Protein AF-A0A7S0JBN6-F1 (afdb_monomer)

Mean predicted aligned error: 12.55 Å

Radius of gyration: 24.57 Å; Cα contacts (8 Å, |Δi|>4): 119; chains: 1; bounding box: 72×29×63 Å

Sequence (147 aa):
VFFGFWGSCYNSYHDALPHAGYSVLRSWSTNIIGHQLLAAGGKQELPAPNPKAQIKSSLEGSAFYLRPAIERLVHPSFVYTSNVDCFFRRAGWEEQQLLEIHGNMQRWQCSLPCKESRASRAPVWTLPESRRFAVDEQTMRAPTRKP

Nearest PDB structures (foldseek):
  5y4h-assembly1_A  TM=6.039E-01  e=7.398E-02  Homo sapiens
  4y6q-assembly1_D  TM=6.290E-01  e=1.162E-01  Homo sapiens
  7bos-assembly1_A  TM=4.744E-01  e=7.891E-02  Homo sapiens
  5y5n-assembly1_A  TM=6.523E-01  e=3.957E-01  Homo sapiens
  4rmg-assembly1_A  TM=4.071E-01  e=1.711E-01  Homo sapiens

Secondary structure (DSSP, 8-state):
--HHHHHHHHHHHHHSPPPHHHHHHHHHHHHHHHHHHHHHS---PPPPPPTT------STTHHHHHHHHHHHH--S--EEE---S-HHHHTT--GGGEEETT--TTEE--SS--HHHHH-SS--EEPPTT-----BTTTTBPPSS--

Foldseek 3Di:
DFCLVLLVVLVVLLPDAQDCVLLVVVVVQVCVCVVVVPVVVDPDPPPDDDPPPPDDDDDPPVCVVCVVVVCVVDRSAADEDCAQSCNNVVSPPDPVRYDHPPHHSQKDADPDCDPCLVVDPHRIDGDDSPDHFAADPVVSHGDPDDD

Structure (mmCIF, N/CA/C/O backbone):
data_AF-A0A7S0JBN6-F1
#
_entry.id   AF-A0A7S0JBN6-F1
#
loop_
_atom_site.group_PDB
_atom_site.id
_atom_site.type_symbol
_atom_site.label_atom_id
_atom_site.label_alt_id
_atom_site.label_comp_id
_atom_site.label_asym_id
_atom_site.label_entity_id
_atom_site.label_seq_id
_atom_site.pdbx_PDB_ins_code
_atom_site.Cartn_x
_atom_site.Cartn_y
_atom_site.Cartn_z
_atom_site.occupancy
_atom_site.B_iso_or_equiv
_atom_site.auth_seq_id
_atom_site.auth_comp_id
_atom_site.auth_asym_id
_atom_site.auth_atom_id
_atom_site.pdbx_PDB_model_num
ATOM 1 N N . VAL A 1 1 ? -10.580 8.317 19.167 1.00 53.91 1 VAL A N 1
ATOM 2 C CA . VAL A 1 1 ? -10.043 8.210 17.789 1.00 53.91 1 VAL A CA 1
ATOM 3 C C . VAL A 1 1 ? -11.093 7.533 16.931 1.00 53.91 1 VAL A C 1
ATOM 5 O O . VAL A 1 1 ? -11.623 6.506 17.337 1.00 53.91 1 VAL A O 1
ATOM 8 N N . PHE A 1 2 ? -11.467 8.152 15.816 1.00 66.38 2 PHE A N 1
ATOM 9 C CA . PHE A 1 2 ? -12.500 7.650 14.917 1.00 66.38 2 PHE A CA 1
ATOM 10 C C . PHE A 1 2 ? -11.906 6.599 13.971 1.00 66.38 2 PHE A C 1
ATOM 12 O O . PHE A 1 2 ? -11.282 6.936 12.970 1.00 66.38 2 PHE A O 1
ATOM 19 N N . PHE A 1 3 ? -12.019 5.320 14.333 1.00 76.44 3 PHE A N 1
ATOM 20 C CA . PHE A 1 3 ? -11.348 4.237 13.604 1.00 76.44 3 PHE A CA 1
ATOM 21 C C . PHE A 1 3 ? -12.054 3.812 12.311 1.00 76.44 3 PHE A C 1
ATOM 23 O O . PHE A 1 3 ? -11.402 3.229 11.450 1.00 76.44 3 PHE A O 1
ATOM 30 N N . GLY A 1 4 ? -13.350 4.103 12.145 1.00 87.81 4 GLY A N 1
ATOM 31 C CA . GLY A 1 4 ? -14.078 3.681 10.945 1.00 87.81 4 GLY A CA 1
ATOM 32 C C . GLY A 1 4 ? -13.644 4.433 9.684 1.00 87.81 4 GLY A C 1
ATOM 33 O O . GLY A 1 4 ? -13.508 3.801 8.646 1.00 87.81 4 GLY A O 1
ATOM 34 N N . PHE A 1 5 ? -13.274 5.717 9.784 1.00 88.19 5 PHE A N 1
ATOM 35 C CA . PHE A 1 5 ? -12.613 6.433 8.681 1.00 88.19 5 PHE A CA 1
ATOM 36 C C . PHE A 1 5 ? -11.352 5.708 8.194 1.00 88.19 5 PHE A C 1
ATOM 38 O O . PHE A 1 5 ? -11.254 5.361 7.023 1.00 88.19 5 PHE A O 1
ATOM 45 N N . TRP A 1 6 ? -10.417 5.404 9.099 1.00 88.81 6 TRP A N 1
ATOM 46 C CA . TRP A 1 6 ? -9.169 4.726 8.737 1.00 88.81 6 TRP A CA 1
ATOM 47 C C . TRP A 1 6 ? -9.399 3.308 8.210 1.00 88.81 6 TRP A C 1
ATOM 49 O O . TRP A 1 6 ? -8.729 2.888 7.270 1.00 88.81 6 TRP A O 1
ATOM 59 N N . GLY A 1 7 ? -10.360 2.581 8.789 1.00 91.62 7 GLY A N 1
ATOM 60 C CA . GLY A 1 7 ? -10.759 1.261 8.307 1.00 91.62 7 GLY A CA 1
ATOM 61 C C . GLY A 1 7 ? -11.367 1.303 6.903 1.00 91.62 7 GLY A C 1
ATOM 62 O O . GLY A 1 7 ? -11.038 0.457 6.077 1.00 91.62 7 GLY A O 1
ATOM 63 N N . SER A 1 8 ? -12.192 2.314 6.615 1.00 92.31 8 SER A N 1
ATOM 64 C CA . SER A 1 8 ? -12.774 2.540 5.290 1.00 92.31 8 SER A CA 1
ATOM 65 C C . SER A 1 8 ? -11.686 2.874 4.274 1.00 92.31 8 SER A C 1
ATOM 67 O O . SER A 1 8 ? -11.583 2.181 3.267 1.00 92.31 8 SER A O 1
ATOM 69 N N . CYS A 1 9 ? -10.792 3.823 4.583 1.00 92.38 9 CYS A N 1
ATOM 70 C CA . CYS A 1 9 ? -9.647 4.125 3.724 1.00 92.38 9 CYS A CA 1
ATOM 71 C C . CYS A 1 9 ? -8.810 2.873 3.448 1.00 92.38 9 CYS A C 1
ATOM 73 O O . CYS A 1 9 ? -8.465 2.617 2.299 1.00 92.38 9 CYS A O 1
ATOM 75 N N . TYR A 1 10 ? -8.502 2.073 4.475 1.00 93.75 10 TYR A N 1
ATOM 76 C CA . TYR A 1 10 ? -7.749 0.835 4.288 1.00 93.75 10 TYR A CA 1
ATOM 77 C C . TYR A 1 10 ? -8.427 -0.088 3.278 1.00 93.75 10 TYR A C 1
ATOM 79 O O . TYR A 1 10 ? -7.775 -0.505 2.324 1.00 93.75 10 TYR A O 1
ATOM 87 N N . ASN A 1 11 ? -9.719 -0.371 3.462 1.00 94.19 11 ASN A N 1
ATOM 88 C CA . ASN A 1 11 ? -10.467 -1.235 2.555 1.00 94.19 11 ASN A CA 1
ATOM 89 C C . ASN A 1 11 ? -10.469 -0.654 1.127 1.00 94.19 11 ASN A C 1
ATOM 91 O O . ASN A 1 11 ? -10.104 -1.355 0.190 1.00 94.19 11 ASN A O 1
ATOM 95 N N . SER A 1 12 ? -10.763 0.642 0.959 1.00 94.12 12 SER A N 1
ATOM 96 C CA . SER A 1 12 ? -10.814 1.283 -0.363 1.00 94.12 12 SER A CA 1
ATOM 97 C C . SER A 1 12 ? -9.477 1.243 -1.107 1.00 94.12 12 SER A C 1
ATOM 99 O O . SER A 1 12 ? -9.448 0.892 -2.283 1.00 94.12 12 SER A O 1
ATOM 101 N N . TYR A 1 13 ? -8.358 1.569 -0.449 1.00 94.81 13 TYR A N 1
ATOM 102 C CA . TYR A 1 13 ? -7.032 1.492 -1.079 1.00 94.81 13 TYR A CA 1
ATOM 103 C C . TYR A 1 13 ? -6.603 0.048 -1.353 1.00 94.81 13 TYR A C 1
ATOM 105 O O . TYR A 1 13 ? -5.936 -0.218 -2.353 1.00 94.81 13 TYR A O 1
ATOM 113 N N . HIS A 1 14 ? -6.981 -0.882 -0.474 1.00 93.81 14 HIS A N 1
ATOM 114 C CA . HIS A 1 14 ? -6.693 -2.297 -0.657 1.00 93.81 14 HIS A CA 1
ATOM 115 C C . HIS A 1 14 ? -7.403 -2.855 -1.900 1.00 93.81 14 HIS A C 1
ATOM 117 O O . HIS A 1 14 ? -6.780 -3.563 -2.690 1.00 93.81 14 HIS A O 1
ATOM 123 N N . ASP A 1 15 ? -8.676 -2.507 -2.096 1.00 93.94 15 ASP A N 1
ATOM 124 C CA . ASP A 1 15 ? -9.495 -3.024 -3.196 1.00 93.94 15 ASP A CA 1
ATOM 125 C C . ASP A 1 15 ? -9.260 -2.270 -4.520 1.00 93.94 15 ASP A C 1
ATOM 127 O O . ASP A 1 15 ? -9.457 -2.822 -5.605 1.00 93.94 15 ASP A O 1
ATOM 131 N N . ALA A 1 16 ? -8.787 -1.022 -4.461 1.00 95.50 16 ALA A N 1
ATOM 132 C CA . ALA A 1 16 ? -8.439 -0.249 -5.648 1.00 95.50 16 ALA A CA 1
ATOM 133 C C . ALA A 1 16 ? -7.317 -0.926 -6.452 1.00 95.50 16 ALA A C 1
ATOM 135 O O . ALA A 1 16 ? -6.402 -1.518 -5.886 1.00 95.50 16 ALA A O 1
ATOM 136 N N . LEU A 1 17 ? -7.353 -0.834 -7.781 1.00 94.38 17 LEU A N 1
ATOM 137 C CA . LEU A 1 17 ? -6.316 -1.397 -8.650 1.00 94.38 17 LEU A CA 1
ATOM 138 C C . LEU A 1 17 ? -5.262 -0.334 -9.002 1.00 94.38 17 LEU A C 1
ATOM 140 O O . LEU A 1 17 ? -5.638 0.790 -9.347 1.00 94.38 17 LEU A O 1
ATOM 144 N N . PRO A 1 18 ? -3.958 -0.671 -8.989 1.00 94.81 18 PRO A N 1
ATOM 145 C CA . PRO A 1 18 ? -2.932 0.196 -9.548 1.00 94.81 18 PRO A CA 1
ATOM 146 C C . PRO A 1 18 ? -3.231 0.472 -11.018 1.00 94.81 18 PRO A C 1
ATOM 148 O O . PRO A 1 18 ? -3.427 -0.456 -11.805 1.00 94.81 18 PRO A O 1
ATOM 151 N N . HIS A 1 19 ? -3.243 1.743 -11.414 1.00 95.56 19 HIS A N 1
ATOM 152 C CA . HIS A 1 19 ? -3.339 2.070 -12.833 1.00 95.56 19 HIS A CA 1
ATOM 153 C C . HIS A 1 19 ? -2.050 1.658 -13.566 1.00 95.56 19 HIS A C 1
ATOM 155 O O . HIS A 1 19 ? -0.980 1.517 -12.969 1.00 95.56 19 HIS A O 1
ATOM 161 N N . ALA A 1 20 ? -2.126 1.525 -14.892 1.00 96.25 20 ALA A N 1
ATOM 162 C CA . ALA A 1 20 ? -1.028 1.008 -15.715 1.00 96.25 20 ALA A CA 1
ATOM 163 C C . ALA A 1 20 ? 0.298 1.786 -15.582 1.00 96.25 20 ALA A C 1
ATOM 165 O O . ALA A 1 20 ? 1.365 1.237 -15.843 1.00 96.25 20 ALA A O 1
ATOM 166 N N . GLY A 1 21 ? 0.250 3.047 -15.138 1.00 96.19 21 GLY A N 1
ATOM 167 C CA . GLY A 1 21 ? 1.425 3.906 -14.973 1.00 96.19 21 GLY A CA 1
ATOM 168 C C . GLY A 1 21 ? 2.484 3.309 -14.043 1.00 96.19 21 GLY A C 1
ATOM 169 O O . GLY A 1 21 ? 3.665 3.363 -14.372 1.00 96.19 21 GLY A O 1
ATOM 170 N N . TYR A 1 22 ? 2.088 2.651 -12.948 1.00 95.62 22 TYR A N 1
ATOM 171 C CA . TYR A 1 22 ? 3.042 2.006 -12.032 1.00 95.62 22 TYR A CA 1
ATOM 172 C C . TYR A 1 22 ? 3.834 0.878 -12.716 1.00 95.62 22 TYR A C 1
ATOM 174 O O . TYR A 1 22 ? 5.042 0.741 -12.501 1.00 95.62 22 TYR A O 1
ATOM 182 N N . SER A 1 23 ? 3.171 0.095 -13.574 1.00 92.50 23 SER A N 1
ATOM 183 C CA . SER A 1 23 ? 3.794 -0.977 -14.361 1.00 92.50 23 SER A CA 1
ATOM 184 C C . SER A 1 23 ? 4.625 -0.435 -15.524 1.00 92.50 23 SER A C 1
ATOM 186 O O . SER A 1 23 ? 5.694 -0.970 -15.807 1.00 92.50 23 SER A O 1
ATOM 188 N N . VAL A 1 24 ? 4.179 0.648 -16.167 1.00 93.25 24 VAL A N 1
ATOM 189 C CA . VAL A 1 24 ? 4.941 1.339 -17.219 1.00 93.25 24 VAL A CA 1
ATOM 190 C C . VAL A 1 24 ? 6.261 1.869 -16.662 1.00 93.25 24 VAL A C 1
ATOM 192 O O . VAL A 1 24 ? 7.310 1.584 -17.233 1.00 93.25 24 VAL A O 1
ATOM 195 N N . LEU A 1 25 ? 6.241 2.542 -15.506 1.00 91.88 25 LEU A N 1
ATOM 196 C CA . LEU A 1 25 ? 7.461 3.016 -14.843 1.00 91.88 25 LEU A CA 1
ATOM 197 C C . LEU A 1 25 ? 8.412 1.861 -14.500 1.00 91.88 25 LEU A C 1
ATOM 199 O O . LEU A 1 25 ? 9.624 1.983 -14.672 1.00 91.88 25 LEU A O 1
ATOM 203 N N . ARG A 1 26 ? 7.874 0.715 -14.063 1.00 88.50 26 ARG A N 1
ATOM 204 C CA . ARG A 1 26 ? 8.675 -0.488 -13.795 1.00 88.50 26 ARG A CA 1
ATOM 205 C C . ARG A 1 26 ? 9.302 -1.056 -15.071 1.00 88.50 26 ARG A C 1
ATOM 207 O O . ARG A 1 26 ? 10.467 -1.451 -15.077 1.00 88.50 26 ARG A O 1
ATOM 214 N N . SER A 1 27 ? 8.551 -1.081 -16.168 1.00 87.19 27 SER A N 1
ATOM 215 C CA . SER A 1 27 ? 9.071 -1.510 -17.467 1.00 87.19 27 SER A CA 1
ATOM 216 C C . SER A 1 27 ? 10.186 -0.581 -17.949 1.00 87.19 27 SER A C 1
ATOM 218 O O . SER A 1 27 ? 11.242 -1.051 -18.360 1.00 87.19 27 SER A O 1
ATOM 220 N N . TRP A 1 28 ? 10.012 0.735 -17.827 1.00 86.69 28 TRP A N 1
ATOM 221 C CA . TRP A 1 28 ? 11.059 1.696 -18.180 1.00 86.69 28 TRP A CA 1
ATOM 222 C C . TRP A 1 28 ? 12.316 1.506 -17.332 1.00 86.69 28 TRP A C 1
ATOM 224 O O . TRP A 1 28 ? 13.408 1.438 -17.885 1.00 86.69 28 TRP A O 1
ATOM 234 N N . SER A 1 29 ? 12.158 1.329 -16.019 1.00 83.44 29 SER A N 1
ATOM 235 C CA . SER A 1 29 ? 13.250 1.017 -15.093 1.00 83.44 29 SER A CA 1
ATOM 236 C C . SER A 1 29 ? 14.084 -0.187 -15.546 1.00 83.44 29 SER A C 1
ATOM 238 O O . SER A 1 29 ? 15.298 -0.082 -15.714 1.00 83.44 29 SER A O 1
ATOM 240 N N . THR A 1 30 ? 13.432 -1.319 -15.810 1.00 76.00 30 THR A N 1
ATOM 241 C CA . THR A 1 30 ? 14.116 -2.553 -16.238 1.00 76.00 30 THR A CA 1
ATOM 242 C C . THR A 1 30 ? 14.778 -2.409 -17.612 1.00 76.00 30 THR A C 1
ATOM 244 O O . THR A 1 30 ? 15.889 -2.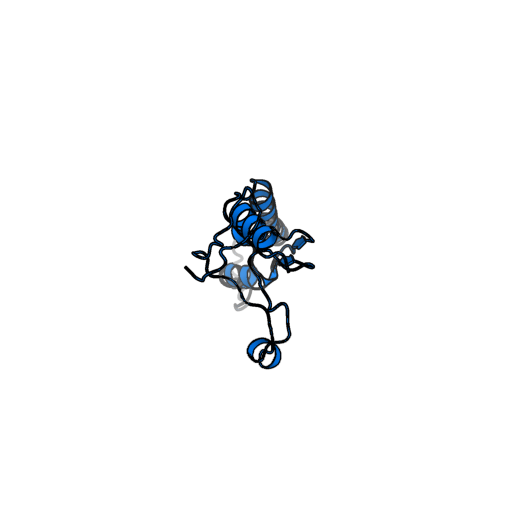895 -17.823 1.00 76.00 30 THR A O 1
ATOM 247 N N . ASN A 1 31 ? 14.159 -1.663 -18.528 1.00 73.62 31 ASN A N 1
ATOM 248 C CA . ASN A 1 31 ? 14.702 -1.420 -19.864 1.00 73.62 31 ASN A CA 1
ATOM 249 C C . ASN A 1 31 ? 15.901 -0.454 -19.882 1.00 73.62 31 ASN A C 1
ATOM 251 O O . ASN A 1 31 ? 16.727 -0.550 -20.792 1.00 73.62 31 ASN A O 1
ATOM 255 N N . ILE A 1 32 ? 16.058 0.431 -18.886 1.00 67.50 32 ILE A N 1
ATOM 256 C CA . ILE A 1 32 ? 17.264 1.271 -18.748 1.00 67.50 32 ILE A CA 1
ATOM 257 C C . ILE A 1 32 ? 18.518 0.393 -18.624 1.00 67.50 32 ILE A C 1
ATOM 259 O O . ILE A 1 32 ? 19.522 0.693 -19.270 1.00 67.50 32 ILE A O 1
ATOM 263 N N . ILE A 1 33 ? 18.452 -0.729 -17.891 1.00 59.16 33 ILE A N 1
ATOM 264 C CA . ILE A 1 33 ? 19.557 -1.704 -17.833 1.00 59.16 33 ILE A CA 1
ATOM 265 C C . ILE A 1 33 ? 19.819 -2.285 -19.217 1.00 59.16 33 ILE A C 1
ATOM 267 O O . ILE A 1 33 ? 20.968 -2.346 -19.645 1.00 59.16 33 ILE A O 1
ATOM 271 N N . GLY A 1 34 ? 18.765 -2.686 -19.932 1.00 53.88 34 GLY A N 1
ATOM 272 C CA . GLY A 1 34 ? 18.881 -3.208 -21.292 1.00 53.88 34 GLY A CA 1
ATOM 273 C C . GLY A 1 34 ? 19.665 -2.256 -22.194 1.00 53.88 34 GLY A C 1
ATOM 274 O O . GLY A 1 34 ? 20.644 -2.664 -22.812 1.00 53.88 34 GLY A O 1
ATOM 275 N N . HIS A 1 35 ? 19.308 -0.970 -22.199 1.00 53.06 35 HIS A N 1
ATOM 276 C CA . HIS A 1 35 ? 19.987 0.041 -23.008 1.00 53.06 35 HIS A CA 1
ATOM 277 C C . HIS A 1 35 ? 21.406 0.373 -22.527 1.00 53.06 35 HIS A C 1
ATOM 279 O O . HIS A 1 35 ? 22.290 0.520 -23.366 1.00 53.06 35 HIS A O 1
ATOM 285 N N . GLN A 1 36 ? 21.664 0.458 -21.217 1.00 56.78 36 GLN A N 1
ATOM 286 C CA . GLN A 1 36 ? 23.009 0.735 -20.694 1.00 56.78 36 GLN A CA 1
ATOM 287 C C . GLN A 1 36 ? 23.966 -0.452 -20.875 1.00 56.78 36 GLN A C 1
ATOM 289 O O . GLN A 1 36 ? 25.121 -0.246 -21.238 1.00 56.78 36 GLN A O 1
ATOM 294 N N . LEU A 1 37 ? 23.498 -1.694 -20.707 1.00 51.25 37 LEU A N 1
ATOM 295 C CA . LEU A 1 37 ? 24.293 -2.898 -20.972 1.00 51.25 37 LEU A CA 1
ATOM 296 C C . LEU A 1 37 ? 24.535 -3.113 -22.470 1.00 51.25 37 LEU A C 1
ATOM 298 O O . LEU A 1 37 ? 25.626 -3.530 -22.844 1.00 51.25 37 LEU A O 1
ATOM 302 N N . LEU A 1 38 ? 23.559 -2.809 -23.334 1.00 49.78 38 LEU A N 1
ATOM 303 C CA . LEU A 1 38 ? 23.754 -2.817 -24.791 1.00 49.78 38 LEU A CA 1
ATOM 304 C C . LEU A 1 38 ? 24.678 -1.682 -25.259 1.00 49.78 38 LEU A C 1
ATOM 306 O O . LEU A 1 38 ? 25.404 -1.856 -26.230 1.00 49.78 38 LEU A O 1
ATOM 310 N N . ALA A 1 39 ? 24.675 -0.530 -24.583 1.00 52.25 39 ALA A N 1
ATOM 311 C CA . ALA A 1 39 ? 25.599 0.565 -24.873 1.00 52.25 39 ALA A CA 1
ATOM 312 C C . ALA A 1 39 ? 27.028 0.277 -24.374 1.00 52.25 39 ALA A C 1
ATOM 314 O O . ALA A 1 39 ? 27.990 0.651 -25.040 1.00 52.25 39 ALA A O 1
ATOM 315 N N . ALA A 1 40 ? 27.174 -0.406 -23.232 1.00 54.69 40 ALA A N 1
ATOM 316 C CA . ALA A 1 40 ? 28.466 -0.840 -22.695 1.00 54.69 40 ALA A CA 1
ATOM 317 C C . ALA A 1 40 ? 29.047 -2.051 -23.451 1.00 54.69 40 ALA A C 1
ATOM 319 O O . ALA A 1 40 ? 30.261 -2.162 -23.602 1.00 54.69 40 ALA A O 1
ATOM 320 N N . GLY A 1 41 ? 28.192 -2.938 -23.967 1.00 49.22 41 GLY A N 1
ATOM 321 C CA . GLY A 1 41 ? 28.542 -3.994 -24.914 1.00 49.22 41 GLY A CA 1
ATOM 322 C C . GLY A 1 41 ? 28.475 -3.476 -26.346 1.00 49.22 41 GLY A C 1
ATOM 323 O O . GLY A 1 41 ? 27.577 -3.852 -27.096 1.00 49.22 41 GLY A O 1
ATOM 324 N N . GLY A 1 42 ? 29.389 -2.574 -26.714 1.00 40.47 42 GLY A N 1
ATOM 325 C CA . GLY A 1 42 ? 29.472 -2.039 -28.073 1.00 40.47 42 GLY A CA 1
ATOM 326 C C . GLY A 1 42 ? 29.476 -3.149 -29.132 1.00 40.47 42 GLY A C 1
ATOM 327 O O . GLY A 1 42 ? 29.925 -4.264 -28.875 1.00 40.47 42 GLY A O 1
ATOM 328 N N . LYS A 1 43 ? 28.975 -2.832 -30.333 1.00 45.09 43 LYS A N 1
ATOM 329 C CA . LYS A 1 43 ? 29.040 -3.683 -31.532 1.00 45.09 43 LYS A CA 1
ATOM 330 C C . LYS A 1 43 ? 30.499 -4.060 -31.846 1.00 45.09 43 LYS A C 1
ATOM 332 O O . LYS A 1 43 ? 31.125 -3.430 -32.689 1.00 45.09 43 LYS A O 1
ATOM 337 N N . GLN A 1 44 ? 31.064 -5.054 -31.174 1.00 46.66 44 GLN A N 1
ATOM 338 C CA . GLN A 1 44 ? 32.269 -5.716 -31.645 1.00 46.66 44 GLN A CA 1
ATOM 339 C C . GLN A 1 44 ? 31.817 -6.822 -32.590 1.00 46.66 44 GLN A C 1
ATOM 341 O O . GLN A 1 44 ? 31.366 -7.883 -32.162 1.00 46.66 44 GLN A O 1
ATOM 346 N N . GLU A 1 45 ? 31.930 -6.565 -33.894 1.00 41.06 45 GLU A N 1
ATOM 347 C CA . GLU A 1 45 ? 32.209 -7.658 -34.821 1.00 41.06 45 GLU A CA 1
ATOM 348 C C . GLU A 1 45 ? 33.441 -8.383 -34.279 1.00 41.06 45 GLU A C 1
ATOM 350 O O . GLU A 1 45 ? 34.497 -7.774 -34.096 1.00 41.06 45 GLU A O 1
ATOM 355 N N . LEU A 1 46 ? 33.277 -9.662 -33.941 1.00 42.12 46 LEU A N 1
ATOM 356 C CA . LEU A 1 46 ? 34.376 -10.523 -33.523 1.00 42.12 46 LEU A CA 1
ATOM 357 C C . LEU A 1 46 ? 35.464 -10.451 -34.609 1.00 42.12 46 LEU A C 1
ATOM 359 O O . LEU A 1 46 ? 35.189 -10.851 -35.744 1.00 42.12 46 LEU A O 1
ATOM 363 N N . PRO A 1 47 ? 36.680 -9.949 -34.321 1.00 38.91 47 PRO A N 1
ATOM 364 C CA . PRO A 1 47 ? 37.755 -10.030 -35.293 1.00 38.91 47 PRO A CA 1
ATOM 365 C C . PRO A 1 47 ? 38.047 -11.510 -35.558 1.00 38.91 47 PRO A C 1
ATOM 367 O O . PRO A 1 47 ? 38.039 -12.327 -34.632 1.00 38.91 47 PRO A O 1
ATOM 370 N N . ALA A 1 48 ? 38.280 -11.860 -36.827 1.00 39.78 48 ALA A N 1
ATOM 371 C CA . ALA A 1 48 ? 38.622 -13.223 -37.222 1.00 39.78 48 ALA A CA 1
ATOM 372 C C . ALA A 1 48 ? 39.742 -13.774 -36.313 1.00 39.78 48 ALA A C 1
ATOM 374 O O . ALA A 1 48 ? 40.694 -13.044 -36.013 1.00 39.78 48 ALA A O 1
ATOM 375 N N . PRO A 1 49 ? 39.636 -15.031 -35.843 1.00 37.97 49 PRO A N 1
ATOM 376 C CA . PRO A 1 49 ? 40.513 -15.551 -3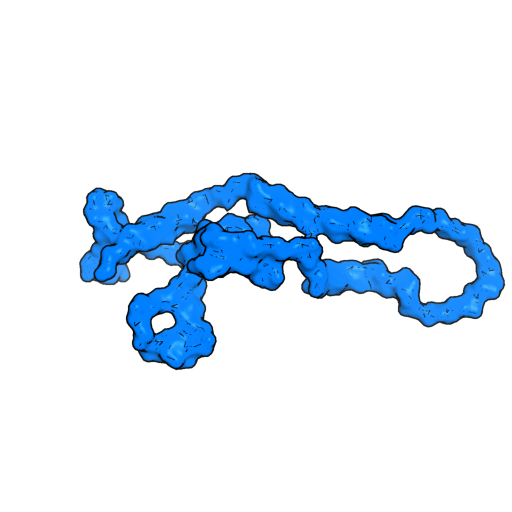4.804 1.00 37.97 49 PRO A CA 1
ATOM 377 C C . PRO A 1 49 ? 41.976 -15.492 -35.255 1.00 37.97 49 PRO A C 1
ATOM 379 O O . PRO A 1 49 ? 42.371 -16.145 -36.219 1.00 37.97 49 PRO A O 1
ATOM 382 N N . ASN A 1 50 ? 42.785 -14.699 -34.548 1.00 41.69 50 ASN A N 1
ATOM 383 C CA . ASN A 1 50 ? 44.226 -14.625 -34.764 1.00 41.69 50 ASN A CA 1
ATOM 384 C C . ASN A 1 50 ? 44.882 -15.890 -34.171 1.00 41.69 50 ASN A C 1
ATOM 386 O O . ASN A 1 50 ? 44.834 -16.065 -32.950 1.00 41.69 50 ASN A O 1
ATOM 390 N N . PRO A 1 51 ? 45.534 -16.755 -34.973 1.00 40.31 51 PRO A N 1
ATOM 391 C CA . PRO A 1 51 ? 46.047 -18.048 -34.505 1.00 40.31 51 PRO A CA 1
ATOM 392 C C . PRO A 1 51 ? 47.157 -17.978 -33.443 1.00 40.31 51 PRO A C 1
ATOM 394 O O . PRO A 1 51 ? 47.608 -19.022 -32.977 1.00 40.31 51 PRO A O 1
ATOM 397 N N . LYS A 1 52 ? 47.651 -16.783 -33.083 1.00 39.28 52 LYS A N 1
ATOM 398 C CA . LYS A 1 52 ? 48.829 -16.619 -32.212 1.00 39.28 52 LYS A CA 1
ATOM 399 C C . LYS A 1 52 ? 48.596 -15.856 -30.903 1.00 39.28 52 LYS A C 1
ATOM 401 O O . LYS A 1 52 ? 49.558 -15.623 -30.177 1.00 39.28 52 LYS A O 1
ATOM 406 N N . ALA A 1 53 ? 47.360 -15.517 -30.541 1.00 42.44 53 ALA A N 1
ATOM 407 C CA . ALA A 1 53 ? 47.076 -14.876 -29.253 1.00 42.44 53 ALA A CA 1
ATOM 408 C C . ALA A 1 53 ? 46.775 -15.918 -28.157 1.00 42.44 53 ALA A C 1
ATOM 410 O O . 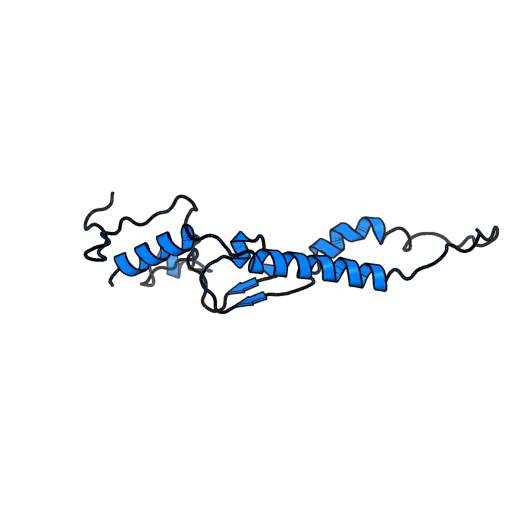ALA A 1 53 ? 45.630 -16.137 -27.775 1.00 42.44 53 ALA A O 1
ATOM 411 N N . GLN A 1 54 ? 47.815 -16.573 -27.637 1.00 46.06 54 GLN A N 1
ATOM 412 C CA . GLN A 1 54 ? 47.735 -17.270 -26.351 1.00 46.06 54 GLN A CA 1
ATOM 413 C C . GLN A 1 54 ? 47.974 -16.262 -25.222 1.00 46.06 54 GLN A C 1
ATOM 415 O O . GLN A 1 54 ? 49.101 -16.078 -24.769 1.00 46.06 54 GLN A O 1
ATOM 420 N N . ILE A 1 55 ? 46.910 -15.613 -24.750 1.00 42.75 55 ILE A N 1
ATOM 421 C CA . ILE A 1 55 ? 46.897 -14.966 -23.434 1.00 42.75 55 ILE A CA 1
ATOM 422 C C . ILE A 1 55 ? 45.727 -15.555 -22.650 1.00 42.75 55 ILE A C 1
ATOM 424 O O . ILE A 1 55 ? 44.589 -15.596 -23.110 1.00 42.75 55 ILE A O 1
ATOM 428 N N . LYS A 1 56 ? 46.072 -16.116 -21.490 1.00 38.09 56 LYS A N 1
ATOM 429 C CA . LYS A 1 56 ? 45.216 -16.910 -20.610 1.00 38.09 56 LYS A CA 1
ATOM 430 C C . LYS A 1 56 ? 43.994 -16.112 -20.136 1.00 38.09 56 LYS A C 1
ATOM 432 O O . LYS A 1 56 ? 44.139 -15.006 -19.627 1.00 38.09 56 LYS A O 1
ATOM 437 N N . SER A 1 57 ? 42.830 -16.753 -20.270 1.00 49.06 57 SER A N 1
ATOM 438 C CA . SER A 1 57 ? 41.612 -16.667 -19.443 1.00 49.06 57 SER A CA 1
ATOM 439 C C . SER A 1 57 ? 41.720 -15.763 -18.202 1.00 49.06 57 SER A C 1
ATOM 441 O O . SER A 1 57 ? 42.615 -15.960 -17.384 1.00 49.06 57 SER A O 1
ATOM 443 N N . SER A 1 58 ? 40.766 -14.877 -17.895 1.00 45.38 58 SER A N 1
ATOM 444 C CA . SER A 1 58 ? 39.523 -15.347 -17.254 1.00 45.38 58 SER A CA 1
ATOM 445 C C . SER A 1 58 ? 38.477 -14.240 -16.962 1.00 45.38 58 SER A C 1
ATOM 447 O O . SE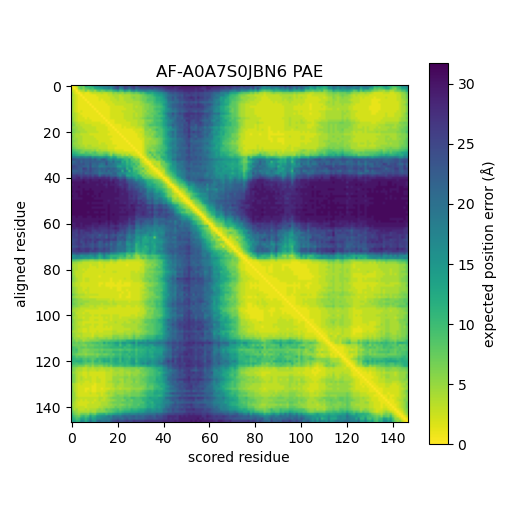R A 1 58 ? 37.719 -14.371 -16.002 1.00 45.38 58 SER A O 1
ATOM 449 N N . LEU A 1 59 ? 38.393 -13.144 -17.723 1.00 44.62 59 LEU A N 1
ATOM 450 C CA . LEU A 1 59 ? 37.421 -12.067 -17.412 1.00 44.62 59 LEU A CA 1
ATOM 451 C C . LEU A 1 59 ? 36.434 -11.724 -18.531 1.00 44.62 59 LEU A C 1
ATOM 453 O O . LEU A 1 59 ? 35.383 -11.162 -18.250 1.00 44.62 59 LEU A O 1
ATOM 457 N N . GLU A 1 60 ? 36.687 -12.140 -19.768 1.00 44.47 60 GLU A N 1
ATOM 458 C CA . GLU A 1 60 ? 35.781 -11.829 -20.886 1.00 44.47 60 GLU A CA 1
ATOM 459 C C . GLU A 1 60 ? 34.560 -12.768 -20.948 1.00 44.47 60 GLU A C 1
ATOM 461 O O . GLU A 1 60 ? 33.518 -12.407 -21.484 1.00 44.47 60 GLU A O 1
ATOM 466 N N . GLY A 1 61 ? 34.637 -13.944 -20.313 1.00 42.19 61 GLY A N 1
ATOM 467 C CA . GLY A 1 61 ? 33.518 -14.890 -20.205 1.00 42.19 61 GLY A CA 1
ATOM 468 C C . GLY A 1 61 ? 32.627 -14.703 -18.972 1.00 42.19 61 GLY A C 1
ATOM 469 O O . GLY A 1 61 ? 31.571 -15.326 -18.887 1.00 42.19 61 GLY A O 1
ATOM 470 N N . SER A 1 62 ? 33.022 -13.873 -17.998 1.00 44.16 62 SER A N 1
ATOM 471 C CA . SER A 1 62 ? 32.281 -13.740 -16.736 1.00 44.16 62 SER A CA 1
ATOM 472 C C . SER A 1 62 ? 31.082 -12.800 -16.852 1.00 44.16 62 SER A 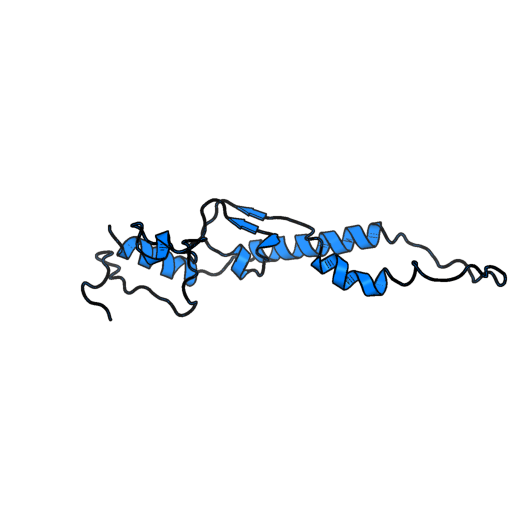C 1
ATOM 474 O O . SER A 1 62 ? 30.102 -13.003 -16.147 1.00 44.16 62 SER A O 1
ATOM 476 N N . ALA A 1 63 ? 31.092 -11.832 -17.774 1.00 45.75 63 ALA A N 1
ATOM 477 C CA . ALA A 1 63 ? 29.998 -10.871 -17.941 1.00 45.75 63 ALA A CA 1
ATOM 478 C C . ALA A 1 63 ? 28.646 -11.542 -18.254 1.00 45.75 63 ALA A C 1
ATOM 480 O O . ALA A 1 63 ? 27.606 -11.075 -17.796 1.00 45.75 63 ALA A O 1
ATOM 481 N N . PHE A 1 64 ? 28.654 -12.670 -18.973 1.00 47.56 64 PHE A N 1
ATOM 482 C CA . PHE A 1 64 ? 27.446 -13.440 -19.282 1.00 47.56 64 P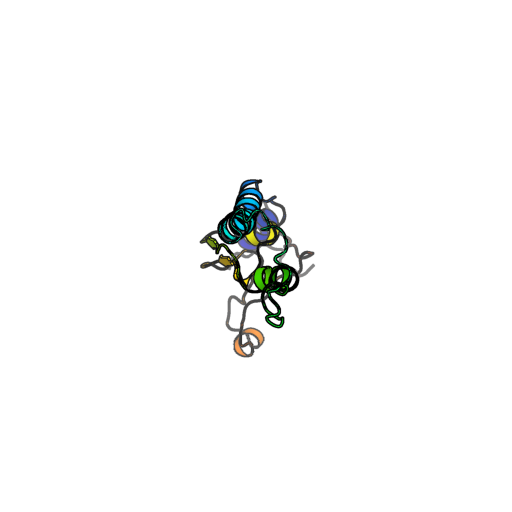HE A CA 1
ATOM 483 C C . PHE A 1 64 ? 26.853 -14.127 -18.038 1.00 47.56 64 PHE A C 1
ATOM 485 O O . PHE A 1 64 ? 25.647 -14.059 -17.813 1.00 47.56 64 PHE A O 1
ATOM 492 N N . TYR A 1 65 ? 27.701 -14.724 -17.193 1.00 44.66 65 TYR A N 1
ATOM 493 C CA . TYR A 1 65 ? 27.285 -15.396 -15.952 1.00 44.66 65 TYR A CA 1
ATOM 494 C C . TYR A 1 65 ? 27.055 -14.430 -14.781 1.00 44.66 65 TYR A C 1
ATOM 496 O O . TYR A 1 65 ? 26.302 -14.742 -13.862 1.00 44.66 65 TYR A O 1
ATOM 504 N N . LEU A 1 66 ? 27.683 -13.252 -14.810 1.00 45.94 66 LEU A N 1
ATOM 505 C CA . LEU A 1 66 ? 27.512 -12.195 -13.815 1.00 45.94 66 LEU A CA 1
ATOM 506 C C . LEU A 1 66 ? 26.297 -11.315 -14.104 1.00 45.94 66 LEU A C 1
ATOM 508 O O . LEU A 1 66 ? 25.829 -10.646 -13.192 1.00 45.94 66 LEU A O 1
ATOM 512 N N . ARG A 1 67 ? 25.749 -11.326 -15.325 1.00 51.69 67 ARG A N 1
ATOM 513 C CA . ARG A 1 67 ? 24.585 -10.511 -15.708 1.00 51.69 67 ARG A CA 1
ATOM 514 C C . ARG A 1 67 ? 23.387 -10.682 -14.757 1.00 51.69 67 ARG A C 1
ATOM 516 O O . ARG A 1 67 ? 22.944 -9.673 -14.215 1.00 51.69 67 ARG A O 1
ATOM 523 N N . PRO A 1 68 ? 22.951 -11.914 -14.417 1.00 50.91 68 PRO A N 1
ATOM 524 C CA . PRO A 1 68 ? 21.861 -12.117 -13.460 1.00 50.91 68 PRO A CA 1
ATOM 525 C C . PRO A 1 68 ? 22.235 -11.712 -12.025 1.00 50.91 68 PRO A C 1
ATOM 527 O O . PRO A 1 68 ? 21.359 -11.432 -11.212 1.00 50.91 68 PRO A O 1
ATOM 530 N N . ALA A 1 69 ? 23.528 -11.715 -11.684 1.00 48.81 69 ALA A N 1
ATOM 531 C CA . ALA A 1 69 ? 24.021 -11.334 -10.362 1.00 48.81 69 ALA A CA 1
ATOM 532 C C . ALA A 1 69 ? 24.143 -9.806 -10.211 1.00 48.81 69 ALA A C 1
ATOM 534 O O . ALA A 1 69 ? 23.787 -9.272 -9.167 1.00 48.81 69 ALA A O 1
ATOM 535 N N . ILE A 1 70 ? 24.581 -9.096 -11.255 1.00 49.47 70 ILE A N 1
ATOM 536 C CA . ILE A 1 70 ? 24.682 -7.629 -11.302 1.00 49.47 70 ILE A CA 1
ATOM 537 C C . ILE A 1 70 ? 23.286 -6.997 -11.381 1.00 49.47 70 ILE A C 1
ATOM 539 O O . ILE A 1 70 ? 23.028 -6.030 -10.671 1.00 49.47 70 ILE A O 1
ATOM 543 N N . GLU A 1 71 ? 22.359 -7.583 -12.147 1.00 51.22 71 GLU A N 1
ATOM 544 C CA . GLU A 1 71 ? 20.944 -7.167 -12.180 1.00 51.22 71 GLU A CA 1
ATOM 545 C C . GLU A 1 71 ? 20.261 -7.267 -10.805 1.00 51.22 71 GLU A C 1
ATOM 547 O O . GLU A 1 71 ? 19.372 -6.476 -10.501 1.00 51.22 71 GLU A O 1
ATOM 552 N N . ARG A 1 72 ? 20.698 -8.201 -9.949 1.00 49.31 72 ARG A N 1
ATOM 553 C CA . ARG A 1 72 ? 20.221 -8.329 -8.559 1.00 49.31 72 ARG A CA 1
ATOM 554 C C . ARG A 1 72 ? 20.912 -7.383 -7.575 1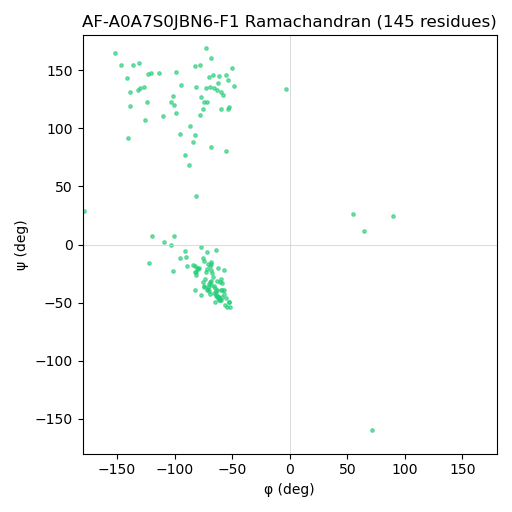.00 49.31 72 ARG A C 1
ATOM 556 O O . ARG A 1 72 ? 20.410 -7.204 -6.472 1.00 49.31 72 ARG A O 1
ATOM 563 N N . LEU A 1 73 ? 22.071 -6.830 -7.930 1.00 50.81 73 LEU A N 1
ATOM 564 C CA . LEU A 1 73 ? 22.887 -5.993 -7.041 1.00 50.81 73 LEU A CA 1
ATOM 565 C C . LEU A 1 73 ? 22.730 -4.494 -7.318 1.00 50.81 73 LEU A C 1
ATOM 567 O O . LEU A 1 73 ? 22.985 -3.688 -6.426 1.00 50.81 73 LEU A O 1
ATOM 571 N N . VAL A 1 74 ? 22.311 -4.108 -8.528 1.00 60.56 74 VAL A N 1
ATOM 572 C CA . VAL A 1 74 ? 22.137 -2.707 -8.925 1.00 60.56 74 VAL A CA 1
ATOM 573 C C . VAL A 1 74 ? 20.728 -2.496 -9.455 1.00 60.56 74 VAL A C 1
ATOM 575 O O . VAL A 1 74 ? 20.386 -2.877 -10.572 1.00 60.56 74 VAL A O 1
ATOM 578 N N . HIS A 1 75 ? 19.910 -1.828 -8.652 1.00 66.06 75 HIS A N 1
ATOM 579 C CA . HIS A 1 75 ? 18.627 -1.327 -9.106 1.00 66.06 75 HIS A CA 1
ATOM 580 C C . HIS A 1 75 ? 18.840 -0.096 -10.000 1.00 66.06 75 HIS A C 1
ATOM 582 O O . HIS A 1 75 ? 19.411 0.893 -9.542 1.00 66.06 75 HIS A O 1
ATOM 588 N N . PRO A 1 76 ? 18.368 -0.103 -11.255 1.00 72.44 76 PRO A N 1
ATOM 589 C CA . PRO A 1 76 ? 18.665 0.959 -12.224 1.00 72.44 76 PRO A CA 1
ATOM 590 C C . PRO A 1 76 ? 17.895 2.249 -11.959 1.00 72.44 76 PRO A C 1
ATOM 592 O O . PRO A 1 76 ? 18.186 3.296 -12.532 1.00 72.44 76 PRO A O 1
ATOM 595 N N . SER A 1 77 ? 16.875 2.165 -11.115 1.00 83.75 77 SER A N 1
ATOM 596 C CA . SER A 1 77 ? 16.027 3.278 -10.747 1.00 83.75 77 SER A CA 1
ATOM 597 C C . SER A 1 77 ? 15.570 3.124 -9.309 1.00 83.75 77 SER A C 1
ATOM 599 O O . SER A 1 77 ? 15.395 2.005 -8.818 1.00 83.75 77 SER A O 1
ATOM 601 N N . PHE A 1 78 ? 15.254 4.260 -8.709 1.00 90.12 78 PHE A N 1
ATOM 602 C CA . PHE A 1 78 ? 14.708 4.364 -7.373 1.00 90.12 78 PHE A CA 1
ATOM 603 C C . PHE A 1 78 ? 13.473 5.265 -7.402 1.00 90.12 78 PHE A C 1
ATOM 605 O O . PHE A 1 78 ? 13.488 6.324 -8.031 1.00 90.12 78 PHE A O 1
ATOM 612 N N . VAL A 1 79 ? 12.406 4.842 -6.733 1.00 94.56 79 VAL A N 1
ATOM 613 C CA . VAL A 1 79 ? 11.164 5.594 -6.576 1.00 94.56 79 VAL A CA 1
ATOM 614 C C . VAL A 1 79 ? 11.167 6.241 -5.200 1.00 94.56 79 VAL A C 1
ATOM 616 O O . VAL A 1 79 ? 11.176 5.568 -4.173 1.00 94.56 79 VAL A O 1
ATOM 619 N N . TYR A 1 80 ? 11.097 7.564 -5.190 1.00 96.12 80 TYR A N 1
ATOM 620 C CA . TYR A 1 80 ? 10.776 8.356 -4.012 1.00 96.12 80 TYR A CA 1
ATOM 621 C C . TYR A 1 80 ? 9.327 8.823 -4.145 1.00 96.12 80 TYR A C 1
ATOM 623 O O . TYR A 1 80 ? 8.985 9.465 -5.139 1.00 96.12 80 TYR A O 1
ATOM 631 N N . THR A 1 81 ? 8.463 8.501 -3.184 1.00 96.62 81 THR A N 1
ATOM 632 C CA . THR A 1 81 ? 7.042 8.858 -3.268 1.00 96.62 81 THR A CA 1
ATOM 633 C C . THR A 1 81 ? 6.457 9.273 -1.924 1.00 96.62 81 THR A C 1
ATOM 635 O O . THR A 1 81 ? 6.790 8.718 -0.876 1.00 96.62 81 THR A O 1
ATOM 638 N N . SER A 1 82 ? 5.557 10.255 -1.973 1.00 96.69 82 SER A N 1
ATOM 639 C CA . SER A 1 82 ? 4.676 10.656 -0.873 1.00 96.69 82 SER A CA 1
ATOM 640 C C . SER A 1 82 ? 3.335 9.916 -0.888 1.00 96.69 82 SER A C 1
ATOM 642 O O . SER A 1 82 ? 2.543 10.073 0.040 1.00 96.69 82 SER A O 1
ATOM 644 N N . ASN A 1 83 ? 3.056 9.109 -1.914 1.00 96.12 83 ASN A N 1
ATOM 645 C CA . ASN A 1 83 ? 1.825 8.333 -1.976 1.00 96.12 83 ASN A CA 1
ATOM 646 C C . ASN A 1 83 ? 1.793 7.267 -0.873 1.00 96.12 83 ASN A C 1
ATOM 648 O O . ASN A 1 83 ? 2.811 6.661 -0.548 1.00 96.12 83 ASN A O 1
ATOM 652 N N . VAL A 1 84 ? 0.595 6.991 -0.353 1.00 95.62 84 VAL A N 1
ATOM 653 C CA . VAL A 1 84 ? 0.357 5.970 0.688 1.00 95.62 84 VAL A CA 1
ATOM 654 C C . VAL A 1 84 ? -0.392 4.737 0.162 1.00 95.62 84 VAL A C 1
ATOM 656 O O . VAL A 1 84 ? -0.690 3.813 0.916 1.00 95.62 84 VAL A O 1
ATOM 659 N N . ASP A 1 85 ? -0.690 4.706 -1.137 1.00 95.19 85 ASP A N 1
ATOM 660 C CA . ASP A 1 85 ? -1.560 3.732 -1.812 1.00 95.19 85 ASP A CA 1
ATOM 661 C C . ASP A 1 85 ? -1.008 2.292 -1.886 1.00 95.19 85 ASP A C 1
ATOM 663 O O . ASP A 1 85 ? -1.768 1.353 -2.123 1.00 95.19 85 ASP A O 1
ATOM 667 N N . CYS A 1 86 ? 0.291 2.092 -1.632 1.00 94.12 86 CYS A N 1
ATOM 668 C CA . CYS A 1 86 ? 1.019 0.822 -1.792 1.00 94.12 86 CYS A CA 1
ATOM 669 C C . CYS A 1 86 ? 1.105 0.309 -3.248 1.00 94.12 86 CYS A C 1
ATOM 671 O O . CYS A 1 86 ? 1.476 -0.846 -3.481 1.00 94.12 86 CYS A O 1
ATOM 673 N N . PHE A 1 87 ? 0.759 1.114 -4.253 1.00 96.25 87 PHE A N 1
ATOM 674 C CA . PHE A 1 87 ? 0.608 0.651 -5.635 1.00 96.25 87 PHE A CA 1
ATOM 675 C C . PHE A 1 87 ? 1.943 0.359 -6.319 1.00 96.25 87 PHE A C 1
ATOM 677 O O . PHE A 1 87 ? 2.008 -0.571 -7.120 1.00 96.25 87 PHE A O 1
ATOM 684 N N . PHE A 1 88 ? 3.031 1.046 -5.952 1.00 95.69 88 PHE A N 1
ATOM 685 C CA . PHE A 1 88 ? 4.378 0.667 -6.402 1.00 95.69 88 PHE A CA 1
ATOM 686 C C . PHE A 1 88 ? 4.738 -0.752 -5.940 1.00 95.69 88 PHE A C 1
ATOM 688 O O . PHE A 1 88 ? 5.125 -1.586 -6.758 1.00 95.69 88 PHE A O 1
ATOM 695 N N . ARG A 1 89 ? 4.518 -1.079 -4.659 1.00 93.19 89 ARG A N 1
ATOM 696 C CA . ARG A 1 89 ? 4.746 -2.441 -4.140 1.00 93.19 89 ARG A CA 1
ATOM 697 C C . ARG A 1 89 ? 3.893 -3.469 -4.879 1.00 93.19 89 ARG A C 1
ATOM 699 O O . ARG A 1 89 ? 4.407 -4.491 -5.319 1.00 93.19 89 ARG A O 1
ATOM 706 N N . ARG A 1 90 ? 2.606 -3.171 -5.088 1.00 92.62 90 ARG A N 1
ATOM 707 C CA . ARG A 1 90 ? 1.672 -4.054 -5.814 1.00 92.62 90 ARG A CA 1
ATOM 708 C C . ARG A 1 90 ? 2.005 -4.210 -7.298 1.00 92.62 90 ARG A C 1
ATOM 710 O O . ARG A 1 90 ? 1.734 -5.258 -7.869 1.00 92.62 90 ARG A O 1
ATOM 717 N N . ALA A 1 91 ? 2.640 -3.215 -7.913 1.00 93.69 91 ALA A N 1
ATOM 718 C CA . ALA A 1 91 ? 3.188 -3.316 -9.265 1.00 93.69 91 ALA A CA 1
ATOM 719 C C . ALA A 1 91 ? 4.514 -4.109 -9.327 1.00 93.69 91 ALA A C 1
ATOM 721 O O . ALA A 1 91 ? 5.052 -4.329 -10.417 1.00 93.69 91 ALA A O 1
ATOM 722 N N . GLY A 1 92 ? 5.031 -4.565 -8.180 1.00 91.12 92 GLY A N 1
ATOM 723 C CA . GLY A 1 92 ? 6.213 -5.417 -8.055 1.00 91.12 92 GLY A CA 1
ATOM 724 C C . GLY A 1 92 ? 7.533 -4.660 -7.918 1.00 91.12 92 GLY A C 1
ATOM 725 O O . GLY A 1 92 ? 8.571 -5.198 -8.297 1.00 91.12 92 GLY A O 1
ATOM 726 N N . TRP A 1 93 ? 7.504 -3.418 -7.433 1.00 92.31 93 TRP A N 1
ATOM 727 C CA . TRP A 1 93 ? 8.718 -2.705 -7.035 1.00 92.31 93 TRP A CA 1
ATOM 728 C C . TRP A 1 93 ? 9.277 -3.277 -5.728 1.00 92.31 93 TRP A C 1
ATOM 730 O O . TRP A 1 93 ? 8.526 -3.500 -4.775 1.00 92.31 93 TRP A O 1
ATOM 740 N N . GLU A 1 94 ? 10.590 -3.497 -5.684 1.00 88.94 94 GLU A N 1
ATOM 741 C CA . GLU A 1 94 ? 11.273 -4.029 -4.503 1.00 88.94 94 GLU A CA 1
ATOM 742 C C . GLU A 1 94 ? 11.489 -2.945 -3.436 1.00 88.94 94 GLU A C 1
ATOM 744 O O . GLU A 1 94 ? 11.561 -1.753 -3.736 1.00 88.94 94 GLU A O 1
ATOM 749 N N . GLU A 1 95 ? 11.599 -3.345 -2.167 1.00 87.50 95 GLU A N 1
ATOM 750 C CA . GLU A 1 95 ? 11.734 -2.405 -1.042 1.00 87.50 95 GLU A CA 1
ATOM 751 C C . GLU A 1 95 ? 13.022 -1.575 -1.123 1.00 87.50 95 GLU A C 1
ATOM 753 O O . GLU A 1 95 ? 13.040 -0.406 -0.754 1.00 87.50 95 GLU A O 1
ATOM 758 N N . GLN A 1 96 ? 14.081 -2.144 -1.690 1.00 87.62 96 GLN A N 1
ATOM 759 C CA . GLN A 1 96 ? 15.357 -1.482 -1.942 1.00 87.62 96 GLN A CA 1
ATOM 760 C C . GLN A 1 96 ? 15.257 -0.398 -3.030 1.00 87.62 96 GLN A C 1
ATOM 762 O O . GLN A 1 96 ? 16.140 0.452 -3.137 1.00 87.62 96 GLN A O 1
ATOM 767 N N . GLN A 1 97 ? 14.188 -0.412 -3.833 1.00 90.75 97 GLN A N 1
ATOM 768 C CA . GLN A 1 97 ? 13.938 0.527 -4.928 1.00 90.75 97 GLN A CA 1
ATOM 769 C C . GLN A 1 97 ? 12.902 1.592 -4.585 1.00 90.75 97 GLN A C 1
ATOM 771 O O . GLN A 1 97 ? 12.578 2.402 -5.450 1.00 90.75 97 GLN A O 1
ATOM 776 N N . LEU A 1 98 ? 12.329 1.567 -3.382 1.00 93.31 98 LEU A N 1
ATOM 777 C CA . LEU A 1 98 ? 11.136 2.336 -3.061 1.00 93.31 98 LEU A CA 1
ATOM 778 C C . LEU A 1 98 ? 11.239 2.963 -1.670 1.00 93.31 98 LEU A C 1
ATOM 780 O O . LEU A 1 98 ? 11.258 2.263 -0.660 1.00 93.31 98 LEU A O 1
ATOM 784 N N . LEU A 1 99 ? 11.196 4.293 -1.618 1.00 95.19 99 LEU A N 1
ATOM 785 C CA . LEU A 1 99 ? 11.019 5.053 -0.386 1.00 95.19 99 LEU A CA 1
ATOM 786 C C . LEU A 1 99 ? 9.643 5.720 -0.352 1.00 95.19 99 LEU A C 1
ATOM 788 O O . LEU A 1 99 ? 9.379 6.679 -1.076 1.00 95.19 99 LEU A O 1
ATOM 792 N N . GLU A 1 100 ? 8.795 5.218 0.542 1.00 96.00 100 GLU A N 1
ATOM 793 C CA . GLU A 1 100 ? 7.483 5.776 0.883 1.00 96.00 100 GLU A CA 1
ATOM 794 C C . GLU A 1 100 ? 7.628 6.668 2.124 1.00 96.00 100 GLU A C 1
ATOM 796 O O . GLU A 1 100 ? 7.613 6.188 3.261 1.00 96.00 100 GLU A O 1
ATOM 801 N N . ILE A 1 101 ? 7.806 7.975 1.928 1.00 95.56 101 ILE A N 1
ATOM 802 C CA . ILE A 1 101 ? 8.209 8.883 3.020 1.00 95.56 101 ILE A CA 1
ATOM 803 C C . ILE A 1 101 ? 7.142 9.097 4.095 1.00 95.56 101 ILE A C 1
ATOM 805 O O . ILE A 1 101 ? 7.461 9.496 5.213 1.00 95.56 101 ILE A O 1
ATOM 809 N N . HIS A 1 102 ? 5.876 8.848 3.768 1.00 94.12 102 HIS A N 1
ATOM 810 C CA . HIS A 1 102 ? 4.755 8.959 4.702 1.00 94.12 102 HIS A CA 1
ATOM 811 C C . HIS A 1 102 ? 4.319 7.594 5.253 1.00 94.12 102 HIS A C 1
ATOM 813 O O . HIS A 1 102 ? 3.308 7.504 5.947 1.00 94.12 102 HIS A O 1
ATOM 819 N N . GLY A 1 103 ? 5.072 6.528 4.960 1.00 92.50 103 GLY A N 1
ATOM 820 C CA . GLY A 1 103 ? 4.590 5.164 5.131 1.00 92.50 103 GLY A CA 1
ATOM 821 C C . GLY A 1 103 ? 3.529 4.820 4.088 1.00 92.50 103 GLY A C 1
ATOM 822 O O . GLY A 1 103 ? 3.450 5.443 3.032 1.00 92.50 103 GLY A O 1
ATOM 823 N N . ASN A 1 104 ? 2.724 3.797 4.366 1.00 93.12 104 ASN A N 1
ATOM 824 C CA . ASN A 1 104 ? 1.711 3.321 3.433 1.00 93.12 104 ASN A CA 1
ATOM 825 C C . ASN A 1 104 ? 0.522 2.684 4.166 1.00 93.12 104 ASN A C 1
ATOM 827 O O . ASN A 1 104 ? 0.620 2.336 5.343 1.00 93.12 104 ASN A O 1
ATOM 831 N N . MET A 1 105 ? -0.595 2.502 3.460 1.00 92.19 105 MET A N 1
ATOM 832 C CA . MET A 1 105 ? -1.847 1.993 4.031 1.00 92.19 105 MET A CA 1
ATOM 833 C C . MET A 1 105 ? -1.752 0.567 4.594 1.00 92.19 105 MET A C 1
ATOM 835 O O . MET A 1 105 ? -2.579 0.191 5.423 1.00 92.19 105 MET A O 1
ATOM 839 N N . GLN A 1 106 ? -0.765 -0.239 4.194 1.00 91.38 106 GLN A N 1
ATOM 840 C CA . GLN A 1 106 ? -0.582 -1.607 4.694 1.00 91.38 106 GLN A CA 1
ATOM 841 C C . GLN A 1 106 ? 0.288 -1.697 5.954 1.00 91.38 106 GLN A C 1
ATOM 843 O O . GLN A 1 106 ? 0.209 -2.702 6.666 1.00 91.38 106 GLN A O 1
ATOM 848 N N . ARG A 1 107 ? 1.083 -0.666 6.259 1.00 91.25 107 ARG A N 1
ATOM 849 C CA . ARG A 1 107 ? 1.996 -0.612 7.408 1.00 91.25 107 ARG A CA 1
ATOM 850 C C . ARG A 1 107 ? 1.373 0.168 8.565 1.00 91.25 107 ARG A C 1
ATOM 852 O O . ARG A 1 107 ? 1.175 1.373 8.487 1.00 91.25 107 ARG A O 1
ATOM 859 N N . TRP A 1 108 ? 1.075 -0.529 9.656 1.00 90.62 108 TRP A N 1
ATOM 860 C CA . TRP A 1 108 ? 0.351 0.006 10.807 1.00 90.62 108 TRP A CA 1
ATOM 861 C C . TRP A 1 108 ? 1.234 0.068 12.040 1.00 90.62 108 TRP A C 1
ATOM 863 O O . TRP A 1 108 ? 2.073 -0.798 12.255 1.00 90.62 108 TRP A O 1
ATOM 873 N N . GLN A 1 109 ? 0.995 1.060 12.888 1.00 88.19 109 GLN A N 1
ATOM 874 C CA . GLN A 1 109 ? 1.627 1.181 14.197 1.00 88.19 109 GLN A CA 1
ATOM 875 C C . GLN A 1 109 ? 0.573 1.442 15.269 1.00 88.19 109 GLN A C 1
ATOM 877 O O . GLN A 1 109 ? -0.514 1.955 14.991 1.00 88.19 109 GLN A O 1
ATOM 882 N N . CYS A 1 110 ? 0.886 1.102 16.514 1.00 87.19 110 CYS A N 1
ATOM 883 C CA . CYS A 1 110 ? -0.000 1.408 17.623 1.00 87.19 110 CYS A CA 1
ATOM 884 C C . CYS A 1 110 ? -0.084 2.928 17.814 1.00 87.19 110 CYS A C 1
ATOM 886 O O . CYS A 1 110 ? 0.931 3.621 17.829 1.00 87.19 110 CYS A O 1
ATOM 888 N N . SER A 1 111 ? -1.301 3.449 17.996 1.00 83.06 111 SER A N 1
ATOM 889 C CA . SER A 1 111 ? -1.538 4.883 18.230 1.00 83.06 111 SER A CA 1
ATOM 890 C C . SER A 1 111 ? -1.042 5.360 19.597 1.00 83.06 111 SER A C 1
ATOM 892 O O . SER A 1 111 ? -0.898 6.554 19.831 1.00 83.06 111 SER A O 1
ATOM 894 N N . LEU A 1 112 ? -0.830 4.421 20.516 1.00 83.50 112 LEU A N 1
ATOM 895 C CA . LEU A 1 112 ? -0.209 4.639 21.812 1.00 83.50 112 LEU A CA 1
ATOM 896 C C . LEU A 1 112 ? 1.033 3.747 21.890 1.00 83.50 112 LEU A C 1
ATOM 898 O O . LEU A 1 112 ? 1.004 2.641 21.343 1.00 83.50 112 LEU A O 1
ATOM 902 N N . PRO A 1 113 ? 2.096 4.176 22.588 1.00 78.06 113 PRO A N 1
ATOM 903 C CA . PRO A 1 113 ? 3.290 3.366 22.786 1.00 78.06 113 PRO A CA 1
ATOM 904 C C . PRO A 1 113 ? 2.960 2.180 23.703 1.00 78.06 113 PRO A C 1
ATOM 906 O O . PRO A 1 113 ? 3.130 2.248 24.922 1.00 78.06 113 PRO A O 1
ATOM 909 N N . CYS A 1 114 ? 2.427 1.106 23.120 1.00 84.12 114 CYS A N 1
ATOM 910 C CA . CYS A 1 114 ? 2.121 -0.130 23.826 1.00 84.12 114 CYS A CA 1
ATOM 911 C C . CYS A 1 114 ? 3.407 -0.890 24.176 1.00 84.12 114 CYS A C 1
ATOM 913 O O . CYS A 1 114 ? 4.499 -0.566 23.699 1.00 84.12 114 CYS A O 1
ATOM 915 N N . LYS A 1 115 ? 3.278 -1.920 25.019 1.00 87.19 115 LYS A N 1
ATOM 916 C CA . LYS A 1 115 ? 4.409 -2.760 25.428 1.00 87.19 115 LYS A CA 1
ATOM 917 C C . LYS A 1 115 ? 5.101 -3.386 24.212 1.00 87.19 115 LYS A C 1
ATOM 919 O O . LYS A 1 115 ? 6.326 -3.347 24.150 1.00 87.19 115 LYS A O 1
ATOM 924 N N . GLU A 1 116 ? 4.339 -3.886 23.236 1.00 84.38 116 GLU A N 1
ATOM 925 C CA . GLU A 1 116 ? 4.884 -4.462 22.001 1.00 84.38 116 GLU A CA 1
ATOM 926 C C . GLU A 1 116 ? 5.628 -3.424 21.151 1.00 84.38 116 GLU A C 1
ATOM 928 O O . GLU A 1 116 ? 6.724 -3.696 20.669 1.00 84.38 116 GLU A O 1
ATOM 933 N N . SER A 1 117 ? 5.076 -2.215 21.008 1.00 86.06 117 SER A N 1
ATOM 934 C CA . SER A 1 117 ? 5.712 -1.114 20.274 1.00 86.06 117 SER A CA 1
ATOM 935 C C . SER A 1 117 ? 7.036 -0.700 20.918 1.00 86.06 117 SER A C 1
ATOM 937 O O . SER A 1 117 ? 8.036 -0.585 20.222 1.00 86.06 117 SER A O 1
ATOM 939 N N . ARG A 1 118 ? 7.081 -0.553 22.248 1.00 84.25 118 ARG A N 1
ATOM 940 C CA . ARG A 1 118 ? 8.310 -0.180 22.976 1.00 84.25 118 ARG A CA 1
ATOM 941 C C . ARG A 1 118 ? 9.384 -1.265 22.951 1.00 84.25 118 ARG A C 1
ATOM 943 O O . ARG A 1 118 ? 10.565 -0.947 23.020 1.00 84.25 118 ARG A O 1
ATOM 950 N N . ALA A 1 119 ? 8.977 -2.531 22.911 1.00 84.88 119 ALA A N 1
ATOM 951 C CA . ALA A 1 119 ? 9.901 -3.659 22.845 1.00 84.88 119 ALA A CA 1
ATOM 952 C C . ALA A 1 119 ? 10.440 -3.897 21.423 1.00 84.88 119 ALA A C 1
ATOM 954 O O . ALA A 1 119 ? 11.485 -4.528 21.261 1.00 84.88 119 ALA A O 1
ATOM 955 N N . SER A 1 120 ? 9.739 -3.411 20.394 1.00 81.94 120 SER A N 1
ATOM 956 C CA . SER A 1 120 ? 10.150 -3.578 19.004 1.00 81.94 120 SER A CA 1
ATOM 957 C C . SER A 1 120 ? 11.203 -2.549 18.595 1.00 81.94 120 SER A C 1
ATOM 959 O O . SER A 1 120 ? 11.049 -1.353 18.825 1.00 81.94 120 SER A O 1
ATOM 961 N N . ARG A 1 121 ? 12.245 -3.002 17.886 1.00 78.56 121 ARG A N 1
ATOM 962 C CA . ARG A 1 121 ? 13.195 -2.107 17.194 1.00 78.56 121 ARG A CA 1
ATOM 963 C C . ARG A 1 121 ? 12.577 -1.419 15.969 1.00 78.56 121 ARG A C 1
ATOM 965 O O . ARG A 1 121 ? 13.127 -0.435 15.491 1.00 78.56 121 ARG A O 1
ATOM 972 N N . ALA A 1 122 ? 11.450 -1.933 15.475 1.00 78.06 122 ALA A N 1
ATOM 973 C CA . ALA A 1 122 ? 10.673 -1.382 14.369 1.00 78.06 122 ALA A CA 1
ATOM 974 C C . ALA A 1 122 ? 9.171 -1.534 14.696 1.00 78.06 122 ALA A C 1
ATOM 976 O O . ALA A 1 122 ? 8.590 -2.592 14.444 1.00 78.06 122 ALA A O 1
ATOM 977 N N . PRO A 1 123 ? 8.526 -0.537 15.329 1.00 86.06 123 PRO A N 1
ATOM 978 C CA . PRO A 1 123 ? 7.158 -0.647 15.850 1.00 86.06 123 PRO A CA 1
ATOM 979 C C . PRO A 1 123 ? 6.084 -0.449 14.768 1.00 86.06 123 PRO A C 1
ATOM 981 O O . PRO A 1 123 ? 5.095 0.253 14.982 1.00 86.06 123 PRO A O 1
ATOM 984 N N . VAL A 1 124 ? 6.304 -1.034 13.593 1.00 89.19 124 VAL A N 1
ATOM 985 C CA . VAL A 1 124 ? 5.420 -0.960 12.433 1.00 89.19 124 VAL A CA 1
ATOM 986 C C . VAL A 1 124 ? 5.216 -2.374 11.904 1.00 89.19 124 VAL A C 1
ATOM 988 O O . VAL A 1 124 ? 6.176 -3.124 11.738 1.00 89.19 124 VAL A O 1
AT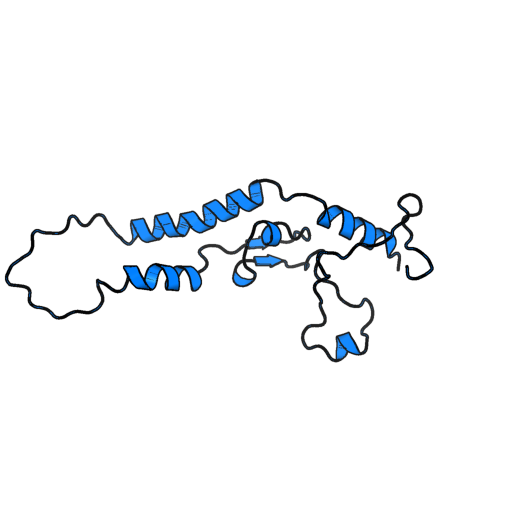OM 991 N N . TRP A 1 125 ? 3.969 -2.737 11.629 1.00 89.75 125 TRP A N 1
ATOM 992 C CA . TRP A 1 125 ? 3.565 -4.079 11.230 1.00 89.75 125 TRP A CA 1
ATOM 993 C C . TRP A 1 125 ? 2.777 -4.038 9.930 1.00 89.75 125 TRP A C 1
ATOM 995 O O . TRP A 1 125 ? 1.876 -3.217 9.764 1.00 89.75 125 TRP A O 1
ATOM 1005 N N . THR A 1 126 ? 3.087 -4.953 9.018 1.00 90.88 126 THR A N 1
ATOM 1006 C CA . THR A 1 126 ? 2.270 -5.165 7.823 1.00 90.88 126 THR A CA 1
ATOM 1007 C C . THR A 1 126 ? 1.023 -5.950 8.207 1.00 90.88 126 THR A C 1
ATOM 1009 O O . THR A 1 126 ? 1.116 -7.012 8.827 1.00 90.88 126 THR A O 1
ATOM 1012 N N . LEU A 1 127 ? -0.153 -5.438 7.850 1.00 90.62 127 LEU A N 1
ATOM 1013 C CA . LEU A 1 127 ? -1.391 -6.193 8.015 1.00 90.62 127 LEU A CA 1
ATOM 1014 C C . LEU A 1 127 ? -1.441 -7.372 7.028 1.00 90.62 127 LEU A C 1
ATOM 1016 O O . LEU A 1 127 ? -1.005 -7.214 5.887 1.00 90.62 127 LEU A O 1
ATOM 1020 N N . PRO A 1 128 ? -2.002 -8.533 7.421 1.00 91.44 128 PRO A N 1
ATOM 1021 C CA . PRO A 1 128 ? -2.241 -9.633 6.493 1.00 91.44 128 PRO A CA 1
ATOM 1022 C C . PRO A 1 128 ? -3.080 -9.182 5.297 1.00 91.44 128 PRO A C 1
ATOM 1024 O O . PRO A 1 128 ? -3.994 -8.376 5.454 1.00 91.44 128 PRO A O 1
ATOM 1027 N N . GLU A 1 129 ? -2.834 -9.751 4.120 1.00 88.00 129 GLU A N 1
ATOM 1028 C CA . GLU A 1 129 ? -3.593 -9.419 2.906 1.00 88.00 129 GLU A CA 1
ATOM 1029 C C . GLU A 1 129 ? -5.094 -9.730 3.045 1.00 88.00 129 GLU A C 1
ATOM 1031 O O . GLU A 1 129 ? -5.949 -8.992 2.559 1.00 88.00 129 GLU A O 1
ATOM 1036 N N . SER A 1 130 ? -5.428 -10.769 3.813 1.00 92.50 130 SER A N 1
ATOM 1037 C CA . SER A 1 130 ? -6.806 -11.141 4.146 1.00 92.50 130 SER A CA 1
ATOM 1038 C C . SER A 1 130 ? -7.489 -10.190 5.135 1.00 92.50 130 SER A C 1
ATOM 1040 O O . SER A 1 130 ? -8.676 -10.348 5.426 1.00 92.50 130 SER A O 1
ATOM 1042 N N . ARG A 1 131 ? -6.774 -9.210 5.700 1.00 92.50 131 ARG A N 1
ATOM 1043 C CA . ARG A 1 131 ? -7.343 -8.302 6.693 1.00 92.50 131 ARG A CA 1
ATOM 1044 C C . ARG A 1 131 ? -8.363 -7.373 6.039 1.00 92.50 131 ARG A C 1
ATOM 1046 O O . ARG A 1 131 ? -8.103 -6.777 5.000 1.00 92.50 131 ARG A O 1
ATOM 1053 N N . ARG A 1 132 ? -9.504 -7.194 6.705 1.00 92.06 132 ARG A N 1
ATOM 1054 C CA . ARG A 1 132 ? -10.490 -6.142 6.427 1.00 92.06 132 ARG A CA 1
ATOM 1055 C C . ARG A 1 132 ? -10.975 -5.517 7.727 1.00 92.06 132 ARG A C 1
ATOM 1057 O O . ARG A 1 132 ? -10.923 -6.151 8.787 1.00 92.06 132 ARG A O 1
ATOM 1064 N N . PHE A 1 133 ? -11.429 -4.271 7.651 1.00 90.81 133 PHE A N 1
ATOM 1065 C CA . PHE A 1 133 ? -12.090 -3.594 8.763 1.00 90.81 133 PHE A CA 1
ATOM 1066 C C . PHE A 1 133 ? -13.599 -3.594 8.546 1.00 90.81 133 PHE A C 1
ATOM 1068 O O . PHE A 1 133 ? -14.071 -3.167 7.497 1.00 90.81 133 PHE A O 1
ATOM 1075 N N . ALA A 1 134 ? -14.353 -4.043 9.547 1.00 91.12 134 ALA A N 1
ATOM 1076 C CA . ALA A 1 134 ? -15.793 -3.833 9.573 1.00 91.12 134 ALA A CA 1
ATOM 1077 C C . ALA A 1 134 ? -16.063 -2.352 9.873 1.00 91.12 134 ALA A C 1
ATOM 1079 O O . ALA A 1 134 ? -15.595 -1.834 10.892 1.00 91.12 134 ALA A O 1
ATOM 1080 N N . VAL A 1 135 ? -16.781 -1.677 8.978 1.00 90.81 135 VAL A N 1
ATOM 1081 C CA . VAL A 1 135 ? -17.133 -0.258 9.089 1.00 90.81 135 VAL A CA 1
ATOM 1082 C C . VAL A 1 135 ? -18.581 -0.094 8.653 1.00 90.81 135 VAL A C 1
ATOM 1084 O O . VAL A 1 135 ? -18.981 -0.615 7.618 1.00 90.81 135 VAL A O 1
ATOM 1087 N N . ASP A 1 136 ? -19.364 0.613 9.455 1.00 90.00 136 ASP A N 1
ATOM 1088 C CA . ASP A 1 136 ? -20.657 1.141 9.035 1.00 90.00 136 ASP A CA 1
ATOM 1089 C C . ASP A 1 136 ? -20.397 2.390 8.189 1.00 90.00 136 ASP A C 1
ATOM 1091 O O . ASP A 1 136 ? -19.919 3.390 8.716 1.00 90.00 136 ASP A O 1
ATOM 1095 N N . GLU A 1 137 ? -20.674 2.332 6.887 1.00 87.00 137 GLU A N 1
ATOM 1096 C CA . GLU A 1 137 ? -20.398 3.430 5.949 1.00 87.00 137 GLU A CA 1
ATOM 1097 C C . GLU A 1 137 ? -21.327 4.640 6.124 1.00 87.00 137 GLU A C 1
ATOM 1099 O O . GLU A 1 137 ? -20.958 5.749 5.747 1.00 87.00 137 GLU A O 1
ATOM 1104 N N . GLN A 1 138 ? -22.507 4.474 6.735 1.00 89.06 138 GLN A N 1
ATOM 1105 C CA . GLN A 1 138 ? -23.414 5.598 6.989 1.00 89.06 138 GLN A CA 1
ATOM 1106 C C . GLN A 1 138 ? -22.940 6.426 8.180 1.00 89.06 138 GLN A C 1
ATOM 1108 O O . GLN A 1 138 ? -22.955 7.655 8.144 1.00 89.06 138 GLN A O 1
ATOM 1113 N N . THR A 1 139 ? -22.514 5.756 9.253 1.00 90.06 139 THR A N 1
ATOM 1114 C CA . THR A 1 139 ? -22.055 6.437 10.474 1.00 90.06 139 THR A CA 1
ATOM 1115 C C . THR A 1 139 ? -20.541 6.626 10.518 1.00 90.06 139 THR A C 1
ATOM 1117 O O . THR A 1 139 ? -20.027 7.351 11.376 1.00 90.06 139 THR A O 1
ATOM 1120 N N . MET A 1 140 ? -19.824 5.962 9.610 1.00 88.50 140 MET A N 1
ATOM 1121 C CA . MET A 1 140 ? -18.369 5.847 9.545 1.00 88.50 140 MET A CA 1
ATOM 1122 C C . MET A 1 140 ? -17.755 5.304 10.852 1.00 88.50 140 MET A C 1
ATOM 1124 O O . MET A 1 140 ? -16.594 5.559 11.180 1.00 88.50 140 MET A O 1
ATOM 1128 N N . ARG A 1 141 ? -18.526 4.522 11.623 1.00 87.19 141 ARG A N 1
ATOM 1129 C CA . ARG A 1 141 ? -18.101 3.913 12.894 1.00 87.19 141 ARG A CA 1
ATOM 1130 C C . ARG A 1 141 ? -17.681 2.459 12.703 1.00 87.19 141 ARG A C 1
ATOM 1132 O O . ARG A 1 141 ? -18.22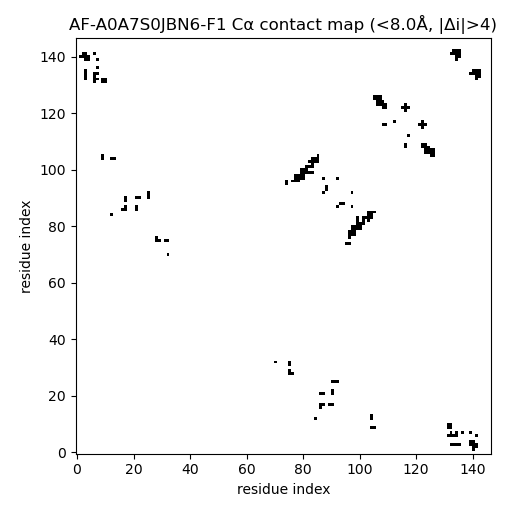3 1.731 11.880 1.00 87.19 141 ARG A O 1
ATOM 1139 N N . ALA A 1 142 ? -16.721 2.021 13.513 1.00 82.50 142 ALA A N 1
ATOM 1140 C CA . ALA A 1 142 ? -16.408 0.602 13.651 1.00 82.50 142 ALA A CA 1
ATOM 1141 C C . ALA A 1 142 ? -17.390 -0.067 14.639 1.00 82.50 142 ALA A C 1
ATOM 1143 O O . ALA A 1 142 ? -17.888 0.617 15.543 1.00 82.50 142 ALA A O 1
ATOM 1144 N N . PRO A 1 143 ? -17.639 -1.386 14.526 1.00 80.44 143 PRO A N 1
ATOM 1145 C CA . PRO A 1 143 ? -18.437 -2.127 15.492 1.00 80.44 143 PRO A CA 1
ATOM 1146 C C . PRO A 1 143 ? -17.917 -1.950 16.919 1.00 80.44 143 PRO A C 1
ATOM 1148 O O . PRO A 1 143 ? -16.712 -1.940 17.171 1.00 80.44 143 PRO A O 1
ATOM 1151 N N . THR A 1 144 ? -18.835 -1.851 17.878 1.00 75.94 144 THR A N 1
ATOM 1152 C CA . THR A 1 144 ? -18.504 -1.707 19.306 1.00 75.94 144 THR A CA 1
ATOM 1153 C C . THR A 1 144 ? -18.018 -3.009 19.946 1.00 75.94 144 THR A C 1
ATOM 1155 O O . THR A 1 144 ? -17.498 -2.988 21.060 1.00 75.94 144 THR A O 1
ATOM 1158 N N . ARG A 1 145 ? -18.164 -4.145 19.255 1.00 70.69 145 ARG A N 1
ATOM 1159 C CA . ARG A 1 145 ? -17.712 -5.472 19.688 1.00 70.69 145 ARG A CA 1
ATOM 1160 C C . ARG A 1 145 ? -16.770 -6.063 18.644 1.00 70.69 145 ARG A C 1
ATOM 1162 O O . ARG A 1 145 ? -16.935 -5.806 17.453 1.00 70.69 145 ARG A O 1
ATOM 1169 N N . LYS A 1 146 ? -15.783 -6.846 19.094 1.00 58.84 146 LYS A N 1
ATOM 1170 C CA . LYS A 1 146 ? -14.954 -7.636 18.175 1.00 58.84 146 LYS A CA 1
ATOM 1171 C C . LYS A 1 146 ? -15.855 -8.654 17.450 1.00 58.84 146 LYS A C 1
ATOM 1173 O O . LYS A 1 146 ? -16.669 -9.266 18.143 1.00 58.84 146 LYS A O 1
ATOM 1178 N N . PRO A 1 147 ? -15.741 -8.785 16.117 1.00 56.34 147 PRO A N 1
ATOM 1179 C CA . PRO A 1 147 ? -16.360 -9.884 15.386 1.00 56.34 147 PRO A CA 1
ATOM 1180 C C . PRO A 1 147 ? -15.742 -11.227 15.785 1.00 56.34 147 PRO A C 1
ATOM 1182 O O . PRO A 1 147 ? -14.564 -11.227 16.225 1.00 56.34 147 PRO A O 1
#

Solvent-accessible surface area (backbone atoms only — not comparable to full-atom values): 9207 Å² total; per-residue (Å²): 132,78,58,9,54,58,30,47,50,38,48,52,47,66,72,50,76,69,59,69,64,50,46,50,54,50,51,51,36,60,46,50,47,55,55,51,52,52,61,71,54,56,94,68,76,78,72,78,86,65,95,75,76,88,72,82,85,83,66,87,73,44,61,73,74,39,43,72,54,48,62,73,70,50,76,79,50,72,48,79,40,76,61,38,65,53,38,53,54,75,55,67,52,51,73,95,34,48,46,48,79,73,43,35,70,56,56,45,60,71,95,55,90,41,73,69,41,71,72,37,96,64,52,61,43,73,62,61,89,88,65,76,56,71,51,43,81,89,79,39,38,46,67,95,60,88,131

InterPro domains:
  IPR029035 DHS-like NAD/FAD-binding domain superfamily [SSF52467] (74-120)

pLDDT: mean 76.15, std 20.15, range [37.97, 96.69]

Organism: NCBI:txid127549